Protein 6GDJ (pdb70)

Structure (mmCIF, N/CA/C/O backbone):
data_6GDJ
#
_entry.id   6GDJ
#
_cell.length_a   73.704
_cell.length_b   73.704
_cell.length_c   54.363
_cell.angle_alpha   90.00
_cell.angle_beta   90.00
_cell.angle_gamma   120.00
#
_symmetry.space_group_name_H-M   'P 61'
#
loop_
_entity.id
_entity.type
_entity.pdbx_description
1 polymer Mto2
2 non-polymer GLYCEROL
3 water water
#
loop_
_atom_site.group_PDB
_atom_site.id
_atom_site.type_symbol
_atom_site.label_atom_id
_atom_site.label_alt_id
_atom_site.label_comp_id
_atom_site.label_asym_id
_atom_site.label_entity_id
_atom_site.label_seq_id
_atom_site.pdbx_PDB_ins_code
_atom_site.Cartn_x
_atom_site.Cartn_y
_atom_site.Cartn_z
_atom_site.occupancy
_atom_site.B_iso_or_equiv
_atom_site.auth_seq_id
_atom_site.auth_comp_id
_atom_site.auth_asym_id
_atom_site.auth_atom_id
_atom_site.pdbx_PDB_model_num
ATOM 1 N N . PRO A 1 3 ? 80.085 -18.563 4.928 1.00 44.36 180 PRO A N 1
ATOM 2 C CA . PRO A 1 3 ? 81.209 -19.419 5.327 1.00 34.08 180 PRO A CA 1
ATOM 3 C C . PRO A 1 3 ? 82.433 -18.583 5.784 1.00 35.47 180 PRO A C 1
ATOM 4 O O . PRO A 1 3 ? 82.603 -17.421 5.346 1.00 34.39 180 PRO A O 1
ATOM 8 N N . ALA A 1 4 ? 83.233 -19.195 6.663 1.00 31.14 181 ALA A N 1
ATOM 9 C CA . ALA A 1 4 ? 84.392 -18.563 7.255 1.00 32.81 181 ALA A CA 1
ATOM 10 C C . ALA A 1 4 ? 85.369 -18.173 6.152 1.00 27.99 181 ALA A C 1
ATOM 11 O O . ALA A 1 4 ? 85.451 -18.827 5.148 1.00 27.29 181 ALA A O 1
ATOM 13 N N . PRO A 1 5 ? 86.167 -17.135 6.384 1.00 25.60 182 PRO A N 1
ATOM 14 C CA . PRO A 1 5 ? 87.222 -16.780 5.418 1.00 24.16 182 PRO A CA 1
ATOM 15 C C . PRO A 1 5 ? 88.157 -17.953 5.045 1.00 22.35 182 PRO A C 1
ATOM 16 O O . PRO A 1 5 ? 88.541 -18.073 3.883 1.00 24.19 182 PRO A O 1
ATOM 20 N N . LEU A 1 6 ? 88.521 -18.774 6.017 1.00 21.93 183 LEU A N 1
ATOM 21 C CA . LEU A 1 6 ? 89.332 -19.954 5.752 1.00 23.22 183 LEU A CA 1
ATOM 22 C C . LEU A 1 6 ? 88.728 -20.858 4.673 1.00 22.73 183 LEU A C 1
ATOM 23 O O . LEU A 1 6 ? 89.406 -21.272 3.714 1.00 22.32 183 LEU A O 1
ATOM 28 N N . SER A 1 7 ? 87.429 -21.139 4.818 1.00 22.00 184 SER A N 1
ATOM 29 C CA . SER A 1 7 ? 86.713 -21.921 3.818 1.00 21.77 184 SER A CA 1
ATOM 30 C C . SER A 1 7 ? 86.597 -21.330 2.454 1.00 20.21 184 SER A C 1
ATOM 31 O O . SER A 1 7 ? 86.760 -22.026 1.470 1.00 21.90 184 SER A O 1
ATOM 34 N N . THR A 1 8 ? 86.411 -20.018 2.374 1.00 20.89 185 THR A N 1
ATOM 35 C CA . THR A 1 8 ? 86.360 -19.303 1.079 1.00 20.52 185 THR A CA 1
ATOM 36 C C . THR A 1 8 ? 87.686 -19.421 0.334 1.00 18.11 185 THR A C 1
ATOM 37 O O . THR A 1 8 ? 87.717 -19.644 -0.850 1.00 18.63 185 THR A O 1
ATOM 41 N N . MET A 1 9 ? 88.748 -19.314 1.121 1.00 19.26 186 MET A N 1
ATOM 42 C CA . MET A 1 9 ? 90.097 -19.405 0.580 1.00 17.26 186 MET A CA 1
ATOM 43 C C . MET A 1 9 ? 90.419 -20.856 0.088 1.00 17.14 186 MET A C 1
ATOM 44 O O . MET A 1 9 ? 90.898 -21.031 -1.036 1.00 16.70 186 MET A O 1
ATOM 49 N N . GLN A 1 10 ? 90.050 -21.842 0.928 1.00 18.07 187 GLN A N 1
ATOM 50 C CA . GLN A 1 10 ? 90.291 -23.236 0.557 1.00 17.87 187 GLN A CA 1
ATOM 51 C C . GLN A 1 10 ? 89.523 -23.553 -0.718 1.00 16.64 187 GLN A C 1
ATOM 52 O O . GLN A 1 10 ? 90.061 -24.172 -1.647 1.00 16.58 187 GLN A O 1
ATOM 55 N N . THR A 1 11 ? 88.231 -23.194 -0.798 1.00 17.09 188 THR A N 1
ATOM 56 C CA . THR A 1 11 ? 87.450 -23.514 -2.006 1.00 18.68 188 THR A CA 1
ATOM 57 C C . THR A 1 11 ? 88.027 -22.866 -3.263 1.00 15.43 188 THR A C 1
ATOM 58 O O . THR A 1 11 ? 88.138 -23.449 -4.324 1.00 16.61 188 THR A O 1
ATOM 62 N N . ALA A 1 12 ? 88.416 -21.570 -3.125 1.00 15.94 189 ALA A N 1
ATOM 63 C CA . ALA A 1 12 ? 88.973 -20.876 -4.242 1.00 15.71 189 ALA A CA 1
ATOM 64 C C . ALA A 1 12 ? 90.293 -21.469 -4.739 1.00 15.20 189 ALA A C 1
ATOM 65 O O . ALA A 1 12 ? 90.481 -21.571 -5.958 1.00 15.66 189 ALA A O 1
ATOM 67 N N . LEU A 1 13 ? 91.139 -21.926 -3.814 1.00 15.04 190 LEU A N 1
ATOM 68 C CA . LEU A 1 13 ? 92.377 -22.600 -4.225 1.00 16.07 190 LEU A CA 1
ATOM 69 C C . LEU A 1 13 ? 92.092 -23.922 -4.922 1.00 16.47 190 LEU A C 1
ATOM 70 O O . LEU A 1 13 ? 92.679 -24.232 -5.936 1.00 16.09 190 LEU A O 1
ATOM 75 N N . MET A 1 1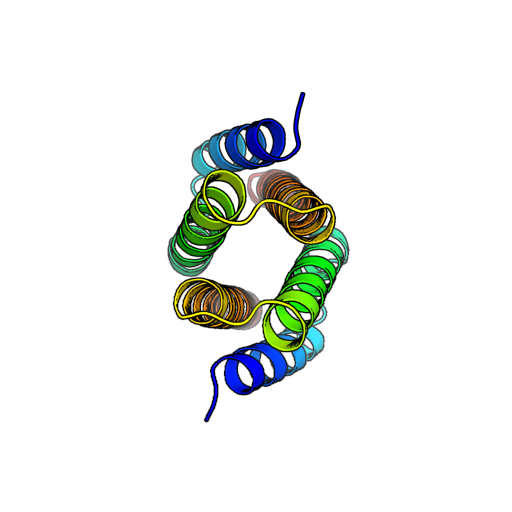4 ? 91.138 -24.666 -4.374 1.00 15.92 191 MET A N 1
ATOM 76 C CA . MET A 1 14 ? 90.790 -25.937 -4.999 1.00 16.62 191 MET A CA 1
ATOM 77 C C . MET A 1 14 ? 90.297 -25.717 -6.434 1.00 17.20 191 MET A C 1
ATOM 78 O O . MET A 1 14 ? 90.615 -26.491 -7.346 1.00 18.10 191 MET A O 1
ATOM 83 N N . ARG A 1 15 ? 89.463 -24.664 -6.642 1.00 16.37 192 ARG A N 1
ATOM 84 C CA . ARG A 1 15 ? 89.044 -24.322 -7.962 1.00 15.82 192 ARG A CA 1
ATOM 85 C C . ARG A 1 15 ? 90.246 -23.958 -8.873 1.00 15.68 192 ARG A C 1
ATOM 86 O O . ARG A 1 15 ? 90.336 -24.407 -10.003 1.00 16.94 192 ARG A O 1
ATOM 94 N N . LEU A 1 16 ? 91.134 -23.086 -8.365 1.00 16.31 193 LEU A N 1
ATOM 95 C CA . LEU A 1 16 ? 92.292 -22.698 -9.173 1.00 15.68 193 LEU A CA 1
ATOM 96 C C . LEU A 1 16 ? 93.117 -23.890 -9.619 1.00 16.28 193 LEU A C 1
ATOM 97 O O . LEU A 1 16 ? 93.515 -23.932 -10.754 1.00 16.22 193 LEU A O 1
ATOM 102 N N . ARG A 1 17 ? 93.281 -24.895 -8.759 1.00 15.06 194 ARG A N 1
ATOM 103 C CA . ARG A 1 17 ? 94.140 -26.039 -9.134 1.00 16.32 194 ARG A CA 1
ATOM 104 C C . ARG A 1 17 ? 93.605 -26.745 -10.347 1.00 18.59 194 ARG A C 1
ATOM 105 O O . ARG A 1 17 ? 94.350 -27.272 -11.141 1.00 19.45 194 ARG A O 1
ATOM 113 N N . THR A 1 18 ? 92.274 -26.719 -10.526 1.00 16.60 195 THR A N 1
ATOM 114 C CA . THR A 1 18 ? 91.699 -27.421 -11.681 1.00 18.41 195 THR A CA 1
ATOM 115 C C . THR A 1 18 ? 91.961 -26.770 -13.031 1.00 19.96 195 THR A C 1
ATOM 116 O O . THR A 1 18 ? 91.685 -27.377 -14.052 1.00 19.99 195 THR A O 1
ATOM 120 N N . TYR A 1 19 ? 92.505 -25.532 -13.051 1.00 17.69 196 TYR A N 1
ATOM 121 C CA . TYR A 1 19 ? 92.865 -24.876 -14.303 1.00 18.23 196 TYR A CA 1
ATOM 122 C C . TYR A 1 19 ? 94.355 -25.079 -14.699 1.00 21.08 196 TYR A C 1
ATOM 123 O O . TYR A 1 19 ? 94.780 -24.490 -15.681 1.00 25.73 196 TYR A O 1
ATOM 132 N N . HIS A 1 20 ? 95.038 -25.956 -13.958 1.00 21.80 197 HIS A N 1
ATOM 133 C CA . HIS A 1 20 ? 96.450 -26.304 -14.230 1.00 22.85 197 HIS A CA 1
ATOM 134 C C . HIS A 1 20 ? 97.295 -25.055 -14.414 1.00 23.47 197 HIS A C 1
ATOM 135 O O . HIS A 1 20 ? 97.996 -24.883 -15.414 1.00 23.16 197 HIS A O 1
ATOM 142 N N . PRO A 1 21 ? 97.251 -24.169 -13.432 1.00 21.71 198 PRO A N 1
ATOM 143 C CA . PRO A 1 21 ? 98.089 -22.983 -13.587 1.00 24.18 198 PRO A CA 1
ATOM 144 C C . PRO A 1 21 ? 99.581 -23.348 -13.573 1.00 21.30 198 PRO A C 1
ATOM 145 O O . PRO A 1 21 ? 99.971 -24.405 -13.101 1.00 21.28 198 PRO A O 1
ATOM 149 N N . SER A 1 22 ? 100.409 -22.449 -14.106 1.00 21.44 199 SER A N 1
ATOM 150 C CA . SER A 1 22 ? 101.860 -22.694 -14.094 1.00 21.98 199 SER A CA 1
ATOM 151 C C . SER A 1 22 ? 102.340 -22.957 -12.684 1.00 20.97 199 SER A C 1
ATOM 152 O O . SER A 1 22 ? 101.943 -22.285 -11.711 1.00 20.70 199 SER A O 1
ATOM 155 N N . PRO A 1 23 ? 103.260 -23.871 -12.539 1.00 22.27 200 PRO A N 1
ATOM 156 C CA . PRO A 1 23 ? 103.873 -24.114 -11.226 1.00 21.63 200 PRO A CA 1
ATOM 157 C C . PRO A 1 23 ? 104.504 -22.881 -10.594 1.00 18.54 200 PRO A C 1
ATOM 158 O O . PRO A 1 23 ? 104.599 -22.798 -9.387 1.00 20.68 200 PRO A O 1
ATOM 162 N N . ILE A 1 24 ? 105.033 -21.993 -11.428 1.00 21.14 201 ILE A N 1
ATOM 163 C CA . ILE A 1 24 ? 105.691 -20.809 -10.850 1.00 23.51 201 ILE A CA 1
ATOM 164 C C . ILE A 1 24 ? 104.706 -19.851 -10.225 1.00 18.32 201 ILE A C 1
ATOM 165 O O . ILE A 1 24 ? 105.095 -19.041 -9.400 1.00 21.94 201 ILE A O 1
ATOM 170 N N . ILE A 1 25 ? 103.424 -20.024 -10.531 1.00 19.18 202 ILE A N 1
ATOM 171 C CA . ILE A 1 25 ? 102.376 -19.302 -9.836 1.00 18.64 202 ILE A CA 1
ATOM 172 C C . ILE A 1 25 ? 101.741 -20.177 -8.776 1.00 18.08 202 ILE A C 1
ATOM 173 O O . ILE A 1 25 ? 101.515 -19.733 -7.645 1.00 17.66 202 ILE A O 1
ATOM 178 N N . LEU A 1 26 ? 101.410 -21.408 -9.098 1.00 17.01 203 LEU A N 1
ATOM 179 C CA . LEU A 1 26 ? 100.727 -22.217 -8.117 1.00 17.45 203 LEU A CA 1
ATOM 180 C C . LEU A 1 26 ? 101.522 -22.507 -6.840 1.00 17.82 203 LEU A C 1
ATOM 181 O O . LEU A 1 26 ? 100.956 -22.541 -5.769 1.00 17.33 203 LEU A O 1
ATOM 186 N N . LYS A 1 27 ? 102.821 -22.781 -6.969 1.00 17.27 204 LYS A N 1
ATOM 187 C CA . LYS A 1 27 ? 103.598 -23.065 -5.793 1.00 17.28 204 LYS A CA 1
ATOM 188 C C . LYS A 1 27 ? 103.527 -21.950 -4.725 1.00 16.17 204 LYS A C 1
ATOM 189 O O . LYS A 1 27 ? 103.178 -22.193 -3.598 1.00 16.40 204 LYS A O 1
ATOM 193 N N . PRO A 1 28 ? 103.800 -20.672 -5.132 1.00 16.10 205 PRO A N 1
ATOM 194 C CA . PRO A 1 28 ? 103.741 -19.622 -4.109 1.00 15.68 205 PRO A CA 1
ATOM 195 C C . PRO A 1 28 ? 102.314 -19.389 -3.599 1.00 17.19 205 PRO A C 1
ATOM 196 O O . PRO A 1 28 ? 102.145 -19.059 -2.444 1.00 16.35 205 PRO A O 1
ATOM 200 N N . VAL A 1 29 ? 101.304 -19.521 -4.480 1.00 14.63 206 VAL A N 1
ATOM 201 C CA . VAL A 1 29 ? 99.916 -19.375 -3.995 1.00 15.08 206 VAL A CA 1
ATOM 202 C C . VAL A 1 29 ? 99.622 -20.437 -2.980 1.00 16.02 206 VAL A C 1
ATOM 203 O O . VAL A 1 29 ? 99.101 -20.146 -1.945 1.00 15.60 206 VAL A O 1
ATOM 207 N N . GLU A 1 30 ? 99.975 -21.685 -3.302 1.00 15.45 207 GLU A N 1
ATOM 208 C CA . GLU A 1 30 ? 99.733 -22.746 -2.310 1.00 17.29 207 GLU A CA 1
ATOM 209 C C . GLU A 1 30 ? 100.463 -22.532 -0.982 1.00 16.44 207 GLU A C 1
ATOM 210 O O . GLU A 1 30 ? 99.940 -22.759 0.105 1.00 16.21 207 GLU A O 1
ATOM 216 N N . GLN A 1 31 ? 101.690 -22.066 -1.094 1.00 16.03 208 GLN A N 1
ATOM 217 C CA . GLN A 1 31 ? 102.483 -21.841 0.112 1.00 16.34 208 GLN A CA 1
ATOM 218 C C . GLN A 1 31 ? 101.866 -20.681 0.945 1.00 15.30 208 GLN A C 1
ATOM 219 O O . GLN A 1 31 ? 101.760 -20.786 2.153 1.00 15.96 208 GLN A O 1
ATOM 225 N N . ALA A 1 32 ? 101.435 -19.628 0.232 1.00 15.32 209 ALA A N 1
ATOM 226 C CA . ALA A 1 32 ? 100.803 -18.493 0.953 1.00 16.33 209 ALA A CA 1
ATOM 227 C C . ALA A 1 32 ? 99.504 -18.904 1.664 1.00 16.41 209 ALA A C 1
ATOM 228 O O . ALA A 1 32 ? 99.282 -18.573 2.797 1.00 15.93 209 ALA A O 1
ATOM 230 N N . VAL A 1 33 ? 98.702 -19.673 0.955 1.00 15.21 210 VAL A N 1
ATOM 231 C CA . VAL A 1 33 ? 97.461 -20.175 1.527 1.00 15.62 210 VAL A CA 1
ATOM 232 C C . VAL A 1 33 ? 97.752 -21.038 2.736 1.00 15.54 210 VAL A C 1
ATOM 233 O O . VAL A 1 33 ? 97.117 -20.934 3.759 1.00 16.74 210 VAL A O 1
ATOM 237 N N . ASN A 1 34 ? 98.765 -21.884 2.595 1.00 16.57 211 ASN A N 1
ATOM 238 C CA . ASN A 1 34 ? 99.166 -22.697 3.676 1.00 18.56 211 ASN A CA 1
ATOM 239 C C . ASN A 1 34 ? 99.640 -21.949 4.942 1.00 16.33 211 ASN A C 1
ATOM 240 O O . ASN A 1 34 ? 99.284 -22.271 6.072 1.00 17.34 211 ASN A O 1
ATOM 245 N N . HIS A 1 35 ? 100.432 -20.872 4.747 1.00 16.09 212 HIS A N 1
ATOM 246 C CA . HIS A 1 35 ? 100.793 -20.047 5.868 1.00 16.80 212 HIS A CA 1
ATOM 247 C C . HIS A 1 35 ? 99.584 -19.319 6.463 1.00 16.60 212 HIS A C 1
ATOM 248 O O . HIS A 1 35 ? 99.516 -19.146 7.675 1.00 16.91 212 HIS A O 1
ATOM 255 N N . ALA A 1 36 ? 98.612 -18.935 5.620 1.00 16.17 213 ALA A N 1
ATOM 256 C CA . ALA A 1 36 ? 97.396 -18.344 6.145 1.00 17.17 213 ALA A CA 1
ATOM 257 C C . ALA A 1 36 ? 96.637 -19.296 7.021 1.00 16.71 213 ALA A C 1
ATOM 258 O O . ALA A 1 36 ? 96.115 -18.918 8.074 1.00 19.05 213 ALA A O 1
ATOM 260 N N . ILE A 1 37 ? 96.565 -20.536 6.608 1.00 16.97 214 ILE A N 1
ATOM 261 C CA . ILE A 1 37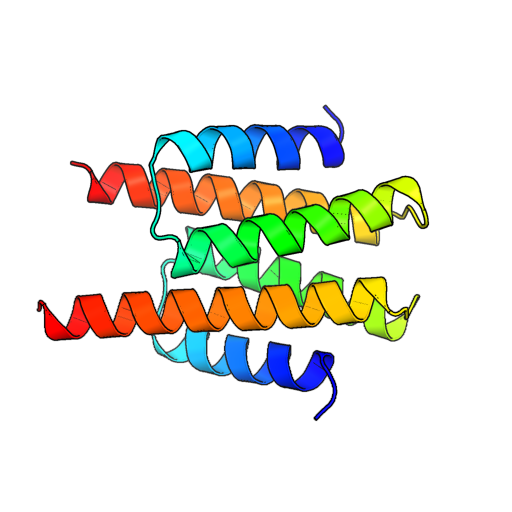 ? 95.912 -21.559 7.458 1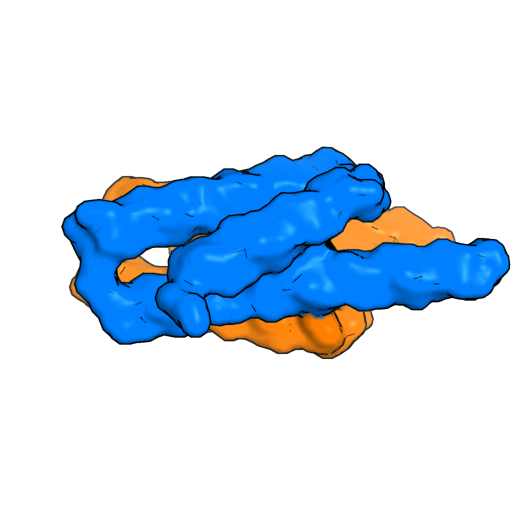.00 18.60 214 ILE A CA 1
ATOM 262 C C . ILE A 1 37 ? 96.619 -21.651 8.829 1.00 17.77 214 ILE A C 1
ATOM 263 O O . ILE A 1 37 ? 95.980 -21.697 9.869 1.00 19.61 214 ILE A O 1
ATOM 268 N N . THR A 1 38 ? 97.969 -21.673 8.803 1.00 17.00 215 THR A N 1
ATOM 269 C CA . THR A 1 38 ? 98.720 -21.686 10.050 1.00 18.02 215 THR A CA 1
ATOM 270 C C . THR A 1 38 ? 98.335 -20.522 10.929 1.00 20.54 215 THR A C 1
ATOM 271 O O . THR A 1 38 ? 98.139 -20.680 12.112 1.00 21.41 215 THR A O 1
ATOM 275 N N . LEU A 1 39 ? 98.248 -19.311 10.324 1.00 19.09 216 LEU A N 1
ATOM 276 C CA . LEU A 1 39 ? 97.889 -18.139 11.118 1.00 21.67 216 LEU A CA 1
ATOM 277 C C . LEU A 1 39 ? 96.445 -18.202 11.664 1.00 22.44 216 LEU A C 1
ATOM 278 O O . LEU A 1 39 ? 96.203 -17.813 12.775 1.00 25.77 216 LEU A O 1
ATOM 283 N N . VAL A 1 40 ? 95.483 -18.720 10.894 1.00 19.89 217 VAL A N 1
ATOM 284 C CA . VAL A 1 40 ? 94.117 -18.895 11.434 1.00 24.36 217 VAL A CA 1
ATOM 285 C C . VAL A 1 40 ? 94.158 -19.803 12.646 1.00 29.05 217 VAL A C 1
ATOM 286 O O . VAL A 1 40 ? 93.481 -19.568 13.606 1.00 30.91 217 VAL A O 1
ATOM 290 N N . ASN A 1 41 ? 94.963 -20.836 12.583 1.00 23.76 218 ASN A N 1
ATOM 291 C CA . ASN A 1 41 ? 95.037 -21.825 13.662 1.00 29.76 218 ASN A CA 1
ATOM 292 C C . ASN A 1 41 ? 95.778 -21.364 14.885 1.00 35.27 218 ASN A C 1
ATOM 293 O O . ASN A 1 41 ? 95.451 -21.785 16.002 1.00 44.71 218 ASN A O 1
ATOM 298 N N . THR A 1 42 ? 96.781 -20.543 14.693 1.00 27.36 219 THR A N 1
ATOM 299 C CA . THR A 1 42 ? 97.722 -20.203 15.756 1.00 31.49 219 THR A CA 1
ATOM 300 C C . THR A 1 42 ? 97.620 -18.784 16.296 1.00 34.53 219 THR A C 1
ATOM 301 O O . THR A 1 42 ? 97.961 -18.549 17.442 1.00 32.92 219 THR A O 1
ATOM 305 N N A SER A 1 43 ? 97.156 -17.853 15.472 0.50 28.07 220 SER A N 1
ATOM 306 N N B SER A 1 43 ? 97.201 -17.833 15.448 0.50 30.07 220 SER A N 1
ATOM 307 C CA A SER A 1 43 ? 97.111 -16.468 15.862 0.50 28.87 220 SER A CA 1
ATOM 308 C CA B SER A 1 43 ? 97.134 -16.402 15.784 0.50 31.51 220 SER A CA 1
ATOM 309 C C A SER A 1 43 ? 95.996 -15.771 15.104 0.50 26.86 220 SER A C 1
ATOM 310 C C B SER A 1 43 ? 95.969 -15.738 15.077 0.50 27.84 220 SER A C 1
ATOM 311 O O A SER A 1 43 ? 96.254 -14.843 14.338 0.50 28.66 220 SER A O 1
ATOM 312 O O B SER A 1 43 ? 96.171 -14.790 14.321 0.50 28.54 220 SER A O 1
ATOM 317 N N . PRO A 1 44 ? 94.739 -16.238 15.302 1.00 26.88 221 PRO A N 1
ATOM 318 C CA . PRO A 1 44 ? 93.575 -15.695 14.598 1.00 28.53 221 PRO A CA 1
ATOM 319 C C . PRO A 1 44 ? 93.297 -14.230 14.911 1.00 31.74 221 PRO A C 1
ATOM 320 O O . PRO A 1 44 ? 93.601 -13.778 15.999 1.00 31.86 221 PRO A O 1
ATOM 324 N N . SER A 1 45 ? 92.780 -13.499 13.932 1.00 30.25 222 SER A N 1
ATOM 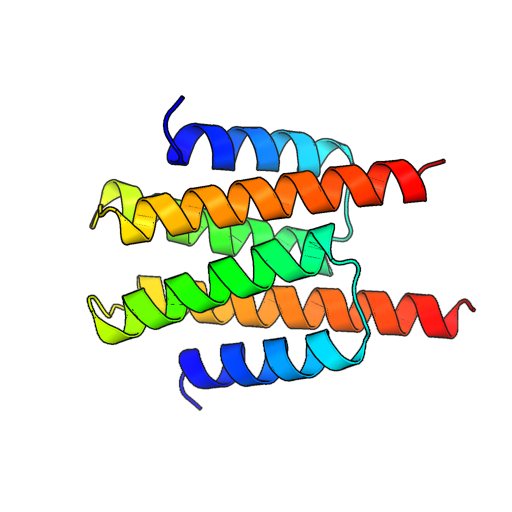325 C CA . SER A 1 45 ? 92.422 -12.103 14.119 1.00 29.03 222 SER A CA 1
ATOM 326 C C . SER A 1 45 ? 91.679 -11.623 12.929 1.00 27.87 222 SER A C 1
ATOM 327 O O . SER A 1 45 ? 91.643 -12.305 11.884 1.00 26.57 222 SER A O 1
ATOM 330 N N . SER A 1 46 ? 91.154 -10.410 13.016 1.00 27.27 223 SER A N 1
ATOM 331 C CA . SER A 1 46 ? 90.435 -9.832 11.879 1.00 26.93 223 SER A CA 1
ATOM 332 C C . SER A 1 46 ? 91.420 -9.561 10.677 1.00 22.51 223 SER A C 1
ATOM 333 O O . SER A 1 46 ? 91.027 -9.583 9.498 1.00 23.83 223 SER A O 1
ATOM 336 N N . VAL A 1 47 ? 92.681 -9.324 10.983 1.00 23.26 224 VAL A N 1
ATOM 337 C CA . VAL A 1 47 ? 93.671 -9.168 9.941 1.00 22.53 224 VAL A CA 1
ATOM 338 C C . VAL A 1 47 ? 94.004 -10.463 9.212 1.00 22.02 224 VAL A C 1
ATOM 339 O O . VAL A 1 47 ? 94.090 -10.479 7.984 1.00 20.19 224 VAL A O 1
ATOM 343 N N . VAL A 1 48 ? 94.116 -11.537 9.951 1.00 19.49 225 VAL A N 1
ATOM 344 C CA . VAL A 1 48 ? 94.314 -12.869 9.301 1.00 18.84 225 VAL A CA 1
ATOM 345 C C . VAL A 1 48 ? 93.030 -13.214 8.474 1.00 19.49 225 VAL A C 1
ATOM 346 O O . VAL A 1 48 ? 93.098 -13.756 7.367 1.00 20.04 225 VAL A O 1
ATOM 350 N N . ASP A 1 49 ? 91.850 -12.902 9.000 1.00 20.17 226 ASP A N 1
ATOM 351 C CA . ASP A 1 49 ? 90.644 -13.106 8.213 1.00 21.69 226 ASP A CA 1
ATOM 352 C C . ASP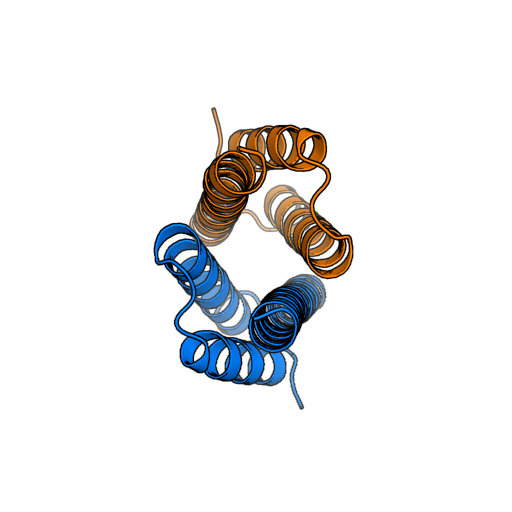 A 1 49 ? 90.676 -12.342 6.873 1.00 20.14 226 ASP A C 1
ATOM 353 O O . ASP A 1 49 ? 90.316 -12.886 5.834 1.00 20.52 226 ASP A O 1
ATOM 358 N N . ALA A 1 50 ? 91.066 -11.053 6.908 1.00 19.64 227 ALA A N 1
ATOM 359 C CA . ALA A 1 50 ? 91.190 -10.2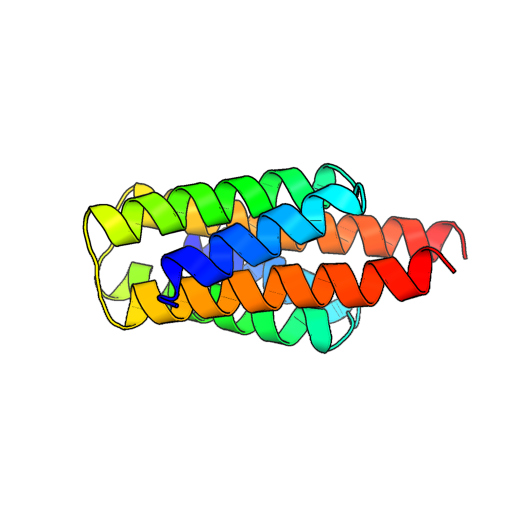87 5.703 1.00 19.71 227 ALA A CA 1
ATOM 360 C C . ALA A 1 50 ? 92.254 -10.851 4.729 1.00 16.93 227 ALA A C 1
ATOM 361 O O . ALA A 1 50 ? 92.039 -10.827 3.503 1.00 18.40 227 ALA A O 1
ATOM 363 N N . LEU A 1 51 ? 93.358 -11.385 5.302 1.00 17.42 228 LEU A N 1
ATOM 364 C CA . LEU A 1 51 ? 94.354 -12.023 4.485 1.00 16.83 228 LEU A CA 1
ATOM 365 C C . LEU A 1 51 ? 93.719 -13.182 3.720 1.00 16.35 228 LEU A C 1
ATOM 366 O O . LEU A 1 51 ? 93.943 -13.345 2.526 1.00 16.68 228 LEU A O 1
ATOM 371 N N . CYS A 1 52 ? 92.957 -14.014 4.443 1.00 16.46 229 CYS A N 1
ATOM 372 C CA . CYS A 1 52 ? 92.321 -15.146 3.795 1.00 16.92 229 CYS A CA 1
ATOM 373 C C . CYS A 1 52 ? 91.360 -14.728 2.706 1.00 17.40 229 CYS A C 1
ATOM 374 O O . CYS A 1 52 ? 91.335 -15.310 1.642 1.00 17.14 229 CYS A O 1
ATOM 377 N N . ARG A 1 53 ? 90.553 -13.666 2.957 1.00 17.55 230 ARG A N 1
ATOM 378 C CA . ARG A 1 53 ? 89.674 -13.159 1.909 1.00 19.39 230 ARG A CA 1
ATOM 379 C C . ARG A 1 53 ? 90.444 -12.660 0.699 1.00 17.95 230 ARG A C 1
ATOM 380 O O . ARG A 1 53 ? 90.049 -12.926 -0.452 1.00 18.63 230 ARG A O 1
ATOM 388 N N . SER A 1 54 ? 91.605 -11.990 0.948 1.00 17.93 231 SER A N 1
ATOM 389 C CA . SER A 1 54 ? 92.408 -11.543 -0.154 1.00 15.56 231 SER A CA 1
ATOM 390 C C . SER A 1 54 ? 93.041 -12.682 -0.988 1.00 16.11 231 SER A C 1
ATOM 391 O O . SER A 1 54 ? 93.075 -12.594 -2.179 1.00 15.57 231 SER A O 1
ATOM 394 N N . LEU A 1 55 ? 93.444 -13.770 -0.326 1.00 15.82 232 LEU A N 1
ATOM 395 C CA . LEU A 1 55 ? 93.944 -14.880 -1.064 1.00 15.61 232 LEU A CA 1
ATOM 396 C C . LEU A 1 55 ? 92.892 -15.611 -1.809 1.00 16.05 232 LEU A C 1
ATOM 397 O O . LEU A 1 55 ? 93.126 -16.037 -2.935 1.00 16.10 232 LEU A O 1
ATOM 402 N N . ALA A 1 56 ? 91.684 -15.668 -1.231 1.00 16.26 233 ALA A N 1
ATOM 403 C CA . ALA A 1 56 ? 90.549 -16.255 -1.989 1.00 17.42 233 ALA A CA 1
ATOM 404 C C . ALA A 1 56 ? 90.301 -15.466 -3.271 1.00 16.11 233 ALA A C 1
ATOM 405 O O . ALA A 1 56 ? 90.171 -15.975 -4.350 1.00 16.69 233 ALA A O 1
ATOM 407 N N . GLU A 1 57 ? 90.281 -14.137 -3.128 1.00 16.88 234 GLU A N 1
ATOM 408 C CA . GLU A 1 57 ? 90.069 -13.273 -4.275 1.00 17.79 234 GLU A CA 1
ATOM 409 C C . GLU A 1 57 ? 91.176 -13.371 -5.357 1.00 14.72 234 GLU A C 1
ATOM 410 O O . GLU A 1 57 ? 90.921 -13.301 -6.549 1.00 16.75 234 GLU A O 1
ATOM 413 N N . LEU A 1 58 ? 92.422 -13.558 -4.888 1.00 15.85 235 LEU A N 1
ATOM 414 C CA . LEU A 1 58 ? 93.511 -13.751 -5.811 1.00 17.37 235 LEU A CA 1
ATOM 415 C C . LEU A 1 58 ? 93.303 -15.039 -6.655 1.00 15.08 235 LEU A C 1
ATOM 416 O O . LEU A 1 58 ? 93.446 -15.050 -7.871 1.00 16.34 235 LEU A O 1
ATOM 421 N N . CYS A 1 59 ? 92.945 -16.097 -5.941 1.00 15.90 236 CYS A N 1
ATOM 422 C CA . CYS A 1 59 ? 92.703 -17.391 -6.593 1.00 16.52 236 CYS A CA 1
ATOM 423 C C . CYS A 1 59 ? 91.577 -17.263 -7.605 1.00 16.42 236 CYS A C 1
ATOM 424 O O . CYS A 1 59 ? 91.666 -17.774 -8.701 1.00 16.85 236 CYS A O 1
ATOM 427 N N . LEU A 1 60 ? 90.525 -16.556 -7.215 1.00 17.34 237 LEU A N 1
ATOM 428 C CA . LEU A 1 60 ? 89.398 -16.371 -8.142 1.00 17.83 237 LEU A CA 1
ATOM 429 C C . LEU A 1 60 ? 89.723 -15.484 -9.351 1.00 16.41 237 LEU A C 1
ATOM 430 O O . LEU A 1 60 ? 89.256 -15.662 -10.458 1.00 18.01 237 LEU A O 1
ATOM 435 N N . GLY A 1 61 ? 90.642 -14.512 -9.150 1.00 17.47 238 GLY A N 1
ATOM 436 C CA . GLY A 1 61 ? 91.058 -13.694 -10.257 1.00 17.74 238 GLY A CA 1
ATOM 437 C C . GLY A 1 61 ? 91.917 -14.469 -11.212 1.00 17.00 238 GLY A C 1
ATOM 438 O O . GLY A 1 61 ? 91.779 -14.330 -12.407 1.00 18.29 238 GLY A O 1
ATOM 439 N N . LEU A 1 62 ? 92.770 -15.373 -10.649 1.00 17.64 239 LEU A N 1
ATOM 440 C CA . LEU A 1 62 ? 93.544 -16.289 -11.511 1.00 18.55 239 LEU A CA 1
ATOM 441 C C . LEU A 1 62 ? 92.662 -17.288 -12.285 1.00 18.09 239 LEU A C 1
ATOM 442 O O . LEU A 1 62 ? 92.868 -17.535 -13.459 1.00 19.78 239 LEU A O 1
ATOM 447 N N . VAL A 1 63 ? 91.581 -17.706 -11.641 1.00 17.27 240 VAL A N 1
ATOM 448 C CA . VAL A 1 63 ? 90.564 -18.535 -12.326 1.00 18.30 240 VAL A CA 1
ATOM 449 C C . VAL A 1 63 ? 89.914 -17.754 -13.478 1.00 18.79 240 VAL A C 1
ATOM 450 O O . VAL A 1 63 ? 89.806 -18.236 -14.576 1.00 19.30 240 VAL A O 1
ATOM 454 N N . GLN A 1 64 ? 89.565 -16.489 -13.234 1.00 19.11 241 GLN A N 1
ATOM 455 C CA . GLN A 1 64 ? 88.898 -15.722 -14.269 1.00 19.04 241 GLN A CA 1
ATOM 456 C C . GLN A 1 64 ? 89.865 -15.463 -15.426 1.00 20.69 241 GLN A C 1
ATOM 457 O O . GLN A 1 64 ? 89.470 -15.489 -16.591 1.00 23.54 241 GLN A O 1
ATOM 463 N N . GLU A 1 65 ? 91.135 -15.179 -15.133 1.00 21.67 242 GLU A N 1
ATOM 464 C CA . GLU A 1 65 ? 92.089 -15.043 -16.208 1.00 23.73 242 GLU A CA 1
ATOM 465 C C . GLU A 1 65 ? 92.237 -16.284 -17.068 1.00 24.88 242 GLU A C 1
ATOM 466 O O . GLU A 1 65 ? 92.407 -16.213 -18.325 1.00 28.90 242 GLU A O 1
ATOM 472 N N . ALA A 1 66 ? 92.166 -17.420 -16.417 1.00 21.57 243 ALA A N 1
ATOM 473 C CA . ALA A 1 66 ? 92.289 -18.674 -17.142 1.00 22.58 243 ALA A CA 1
ATOM 474 C C . ALA A 1 66 ? 91.080 -18.916 -18.058 1.00 23.27 243 ALA A C 1
ATOM 475 O O . ALA A 1 66 ? 91.197 -19.486 -19.153 1.00 27.36 243 ALA A O 1
ATOM 477 N N . ILE A 1 67 ? 89.913 -18.566 -17.568 1.00 21.90 244 ILE A N 1
ATOM 478 C CA . ILE A 1 67 ? 88.662 -18.703 -18.333 1.00 21.16 244 ILE A CA 1
ATOM 479 C C . ILE A 1 67 ? 88.717 -17.772 -19.539 1.00 25.44 244 ILE A C 1
ATOM 480 O O . ILE A 1 67 ? 88.465 -18.167 -20.674 1.00 31.87 244 ILE A O 1
ATOM 485 N N . ASP A 1 68 ? 89.139 -16.555 -19.293 1.00 25.82 245 ASP A N 1
ATOM 486 C CA . ASP A 1 68 ? 89.331 -15.619 -20.401 1.00 30.33 245 ASP A CA 1
ATOM 487 C C . ASP A 1 68 ? 90.337 -16.143 -21.458 1.00 34.00 245 ASP A C 1
ATOM 488 O O . ASP A 1 68 ? 90.064 -16.091 -22.649 1.00 37.46 245 ASP A O 1
ATOM 493 N N . ALA A 1 69 ? 91.437 -16.723 -21.012 1.00 29.62 246 ALA A N 1
ATOM 494 C CA . ALA A 1 69 ? 92.441 -17.296 -21.915 1.00 33.48 246 ALA A CA 1
ATOM 495 C C . ALA A 1 69 ? 91.883 -18.438 -22.764 1.00 41.02 246 ALA A C 1
ATOM 496 O O . ALA A 1 69 ? 92.164 -18.556 -23.963 1.00 47.28 246 ALA A O 1
ATOM 498 N N . SER A 1 70 ? 91.093 -19.280 -22.126 1.00 35.07 247 SER A N 1
ATOM 499 C CA . SER A 1 70 ? 90.525 -20.440 -22.761 1.00 32.67 247 SER A CA 1
ATOM 500 C C . SER A 1 70 ? 89.496 -20.004 -23.828 1.00 41.87 247 SER A C 1
ATOM 501 O O . SER A 1 70 ? 89.451 -20.583 -24.924 1.00 41.81 247 SER A O 1
ATOM 504 N N . ILE A 1 71 ? 88.702 -18.973 -23.519 1.00 37.27 248 ILE A N 1
ATOM 505 C CA . ILE A 1 71 ? 87.724 -18.416 -24.466 1.00 42.28 248 ILE A CA 1
ATOM 506 C C . ILE A 1 71 ? 88.407 -17.805 -25.694 1.00 48.44 248 ILE A C 1
ATOM 507 O O . ILE A 1 71 ? 88.015 -18.097 -26.844 1.00 56.01 248 ILE A O 1
ATOM 512 N N . LEU A 1 72 ? 89.389 -16.943 -25.445 1.00 47.57 249 LEU A N 1
ATOM 513 C CA . LEU A 1 72 ? 90.211 -16.359 -26.542 1.00 44.89 249 LEU A CA 1
ATOM 514 C C . LEU A 1 72 ? 90.854 -17.473 -27.392 1.00 51.45 249 LEU A C 1
ATOM 515 O O . LEU A 1 72 ? 91.017 -17.294 -28.580 1.00 59.29 249 LEU A O 1
ATOM 517 N N . SER A 1 73 ? 91.179 -18.625 -26.798 1.00 46.77 250 SER A N 1
ATOM 518 C CA . SER A 1 73 ? 91.589 -19.809 -27.563 1.00 54.60 250 SER A CA 1
ATOM 519 C C . SER A 1 73 ? 90.372 -20.479 -28.230 1.00 64.27 250 SER A C 1
ATOM 520 O O . SER A 1 73 ? 89.449 -19.799 -28.720 1.00 57.31 250 SER A O 1
ATOM 522 N N . PRO B 1 3 ? 118.226 -8.777 2.444 1.00 40.36 180 PRO B N 1
ATOM 523 C CA . PRO B 1 3 ? 117.071 -8.054 2.925 1.00 30.31 180 PRO B CA 1
ATOM 524 C C . PRO B 1 3 ? 116.033 -8.943 3.600 1.00 33.20 180 PRO B C 1
ATOM 525 O O . PRO B 1 3 ? 115.868 -10.137 3.227 1.00 33.32 180 PRO B O 1
ATOM 529 N N . ALA B 1 4 ? 115.299 -8.341 4.533 1.00 30.60 181 ALA B N 1
ATOM 530 C CA . ALA B 1 4 ? 114.231 -9.020 5.278 1.00 28.93 181 ALA B CA 1
ATOM 531 C C . ALA B 1 4 ? 113.082 -9.415 4.368 1.00 26.05 181 ALA B C 1
ATOM 532 O O . ALA B 1 4 ? 112.875 -8.796 3.351 1.00 23.46 181 ALA B O 1
ATOM 534 N N . PRO B 1 5 ? 112.309 -10.432 4.745 1.00 24.74 182 PRO B N 1
ATOM 535 C CA . PRO B 1 5 ? 111.129 -10.806 3.961 1.00 26.34 182 PRO B CA 1
ATOM 536 C C . PRO B 1 5 ? 110.175 -9.638 3.678 1.00 20.60 182 PRO B C 1
ATOM 537 O O . PRO B 1 5 ? 109.613 -9.580 2.570 1.00 22.42 182 PRO B O 1
ATOM 541 N N . LEU B 1 6 ? 109.949 -8.778 4.653 1.00 20.91 183 LEU B N 1
ATOM 542 C CA . LEU B 1 6 ? 109.133 -7.610 4.415 1.00 22.60 183 LEU B CA 1
ATOM 543 C C . LEU B 1 6 ? 109.662 -6.800 3.216 1.00 22.13 183 LEU B C 1
ATOM 544 O O . LEU B 1 6 ? 108.909 -6.378 2.348 1.00 20.97 183 LEU B O 1
ATOM 549 N N . SER B 1 7 ? 111.001 -6.575 3.171 1.00 21.51 184 SER B N 1
ATOM 550 C CA . SER B 1 7 ? 111.564 -5.817 2.035 1.00 21.00 184 SER B CA 1
ATOM 551 C C . SER B 1 7 ? 111.456 -6.536 0.721 1.00 22.49 184 SER B C 1
ATOM 552 O O . SER B 1 7 ? 111.065 -5.929 -0.254 1.00 23.61 184 SER B O 1
ATOM 555 N N . THR B 1 8 ? 111.688 -7.855 0.690 1.00 19.08 185 THR B N 1
ATOM 556 C CA . THR B 1 8 ? 111.664 -8.589 -0.560 1.00 18.82 185 THR B CA 1
ATOM 557 C C . THR B 1 8 ? 110.242 -8.637 -1.109 1.00 18.53 185 THR B C 1
ATOM 558 O O . THR B 1 8 ? 110.038 -8.553 -2.282 1.00 19.15 185 THR B O 1
ATOM 562 N N . MET B 1 9 ? 109.262 -8.767 -0.221 1.00 17.94 186 MET B N 1
ATOM 563 C CA . MET B 1 9 ? 107.868 -8.767 -0.668 1.00 17.43 186 MET B CA 1
ATOM 564 C C . MET B 1 9 ? 107.528 -7.452 -1.334 1.00 18.01 186 MET B C 1
ATOM 565 O O . MET B 1 9 ? 106.929 -7.455 -2.407 1.00 16.52 186 MET B O 1
ATOM 570 N N . GLN B 1 10 ? 107.968 -6.345 -0.728 1.00 17.26 187 GLN B N 1
ATOM 571 C CA . GLN B 1 10 ? 107.609 -5.032 -1.289 1.00 18.48 187 GLN B CA 1
ATOM 572 C C . GLN B 1 10 ? 108.331 -4.739 -2.610 1.00 16.48 187 GLN B C 1
ATOM 573 O O . GLN B 1 10 ? 107.737 -4.278 -3.566 1.00 18.10 187 GLN B O 1
ATOM 579 N N . THR B 1 11 ? 109.620 -5.124 -2.682 1.00 17.39 188 THR B N 1
ATOM 580 C CA . THR B 1 11 ? 110.392 -5.001 -3.881 1.00 18.57 188 THR B CA 1
ATOM 581 C C . THR B 1 11 ? 109.854 -5.810 -5.050 1.00 16.92 188 THR B C 1
ATOM 582 O O . THR B 1 11 ? 109.709 -5.351 -6.168 1.00 17.64 188 THR B O 1
ATOM 586 N N . ALA B 1 12 ? 109.482 -7.074 -4.754 1.00 16.53 189 ALA B N 1
ATOM 587 C CA . ALA B 1 12 ? 108.882 -7.884 -5.796 1.00 16.94 189 ALA B CA 1
ATOM 588 C C . ALA B 1 12 ? 107.530 -7.350 -6.326 1.00 15.99 189 ALA B C 1
ATOM 589 O O . ALA B 1 12 ? 107.276 -7.394 -7.534 1.00 16.83 189 ALA B O 1
ATOM 591 N N . LEU B 1 13 ? 106.715 -6.812 -5.404 1.00 15.89 190 LEU B N 1
ATOM 592 C CA . LEU B 1 13 ? 105.461 -6.213 -5.814 1.00 16.23 190 LEU B CA 1
ATOM 593 C C . LEU B 1 13 ? 105.653 -4.962 -6.632 1.00 16.33 190 LEU B C 1
ATOM 594 O O . LEU B 1 13 ? 105.004 -4.804 -7.662 1.00 16.57 190 LEU B O 1
ATOM 599 N N . MET B 1 14 ? 106.654 -4.180 -6.287 1.00 15.96 191 MET B N 1
ATOM 600 C CA . MET B 1 14 ? 106.958 -2.986 -7.107 1.00 17.25 191 MET B CA 1
ATOM 601 C C . MET B 1 14 ? 107.352 -3.367 -8.521 1.00 17.55 191 MET B C 1
ATOM 602 O O . MET B 1 14 ? 106.907 -2.779 -9.501 1.00 17.47 191 MET B O 1
ATOM 607 N N . ARG B 1 15 ? 108.135 -4.445 -8.656 1.00 16.25 192 ARG B N 1
ATOM 608 C CA . ARG B 1 15 ? 108.507 -4.934 -9.962 1.00 17.07 192 ARG B CA 1
ATOM 609 C C . ARG B 1 15 ? 107.274 -5.405 -10.748 1.00 17.50 192 ARG B C 1
ATOM 610 O O . ARG B 1 15 ? 107.086 -5.081 -11.888 1.00 19.15 192 ARG B O 1
ATOM 618 N N . LEU B 1 16 ? 106.408 -6.193 -10.074 1.00 17.10 193 LEU B N 1
ATOM 619 C CA . LEU B 1 16 ? 105.202 -6.612 -10.698 1.00 16.03 193 LEU B CA 1
ATOM 620 C C . LEU B 1 16 ? 104.343 -5.478 -11.250 1.00 16.16 193 LEU B C 1
ATOM 621 O O . LEU B 1 16 ? 103.823 -5.615 -12.375 1.00 16.28 193 LEU B O 1
ATOM 626 N N . ARG B 1 17 ? 104.230 -4.363 -10.512 1.00 16.65 194 ARG B N 1
ATOM 627 C CA . ARG B 1 17 ? 103.376 -3.290 -10.974 1.00 18.62 194 ARG B CA 1
ATOM 628 C C . ARG B 1 17 ? 103.801 -2.741 -12.291 1.00 19.13 194 ARG B C 1
ATOM 629 O O . ARG B 1 17 ? 102.979 -2.299 -13.078 1.00 19.63 194 ARG B O 1
ATOM 637 N N . THR B 1 18 ? 105.098 -2.803 -12.575 1.00 17.59 195 THR B N 1
ATOM 638 C CA . THR B 1 18 ? 105.617 -2.295 -13.844 1.00 18.16 195 THR B CA 1
ATOM 639 C C . THR B 1 18 ? 105.229 -3.068 -15.081 1.00 20.66 195 THR B C 1
ATOM 640 O O . THR B 1 18 ? 105.323 -2.543 -16.183 1.00 23.33 195 THR B O 1
ATOM 644 N N . TYR B 1 19 ? 104.734 -4.276 -14.882 1.00 20.51 196 TYR B N 1
ATOM 645 C CA . TYR B 1 19 ? 104.202 -5.106 -15.922 1.00 22.06 196 TYR B CA 1
ATOM 646 C C . TYR B 1 19 ? 102.703 -4.898 -16.162 1.00 23.67 196 TYR B C 1
ATOM 647 O O . 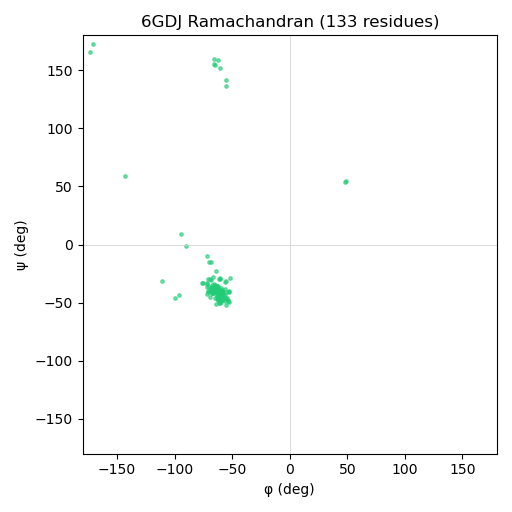TYR B 1 19 ? 102.129 -5.555 -17.014 1.00 26.05 196 TYR B O 1
ATOM 656 N N . HIS B 1 20 ? 102.065 -4.021 -15.385 1.00 21.67 197 HIS B N 1
ATOM 657 C CA . HIS B 1 20 ? 100.624 -3.731 -15.568 1.00 25.49 197 HIS B CA 1
ATOM 658 C C . HIS B 1 20 ? 99.760 -4.977 -15.686 1.00 21.89 197 HIS B C 1
ATOM 659 O O . HIS B 1 20 ? 98.989 -5.135 -16.624 1.00 24.87 197 HIS B O 1
ATOM 666 N N . PRO B 1 21 ? 99.877 -5.870 -14.705 1.00 22.38 198 PRO B N 1
ATOM 667 C CA . PRO B 1 21 ? 98.957 -7.010 -14.690 1.00 22.98 198 PRO B CA 1
ATOM 668 C C . PRO B 1 21 ? 97.532 -6.569 -14.535 1.00 20.51 198 PRO B C 1
ATOM 669 O O . PRO B 1 21 ? 97.246 -5.413 -14.086 1.00 21.58 198 PRO B O 1
ATOM 673 N N . SER B 1 22 ? 96.621 -7.458 -14.949 1.00 24.52 199 SER B N 1
ATOM 674 C CA . SER B 1 22 ? 95.202 -7.145 -14.814 1.00 23.83 199 SER B CA 1
ATOM 675 C C . SER B 1 22 ? 94.820 -6.801 -13.369 1.00 20.09 199 SER B C 1
ATOM 676 O O . SER B 1 22 ? 95.293 -7.430 -12.389 1.00 21.89 199 SER B O 1
ATOM 679 N N . PRO B 1 23 ? 94.000 -5.739 -13.205 1.00 21.52 200 PRO B N 1
ATOM 680 C CA . PRO B 1 23 ? 93.512 -5.453 -11.867 1.00 19.20 200 PRO B CA 1
ATOM 681 C C . PRO B 1 23 ? 92.857 -6.607 -11.112 1.00 17.83 200 PRO B C 1
ATOM 682 O O . PRO B 1 23 ? 92.903 -6.671 -9.837 1.00 18.73 200 PRO B O 1
ATOM 686 N N . ILE B 1 24 ? 92.255 -7.531 -11.884 1.00 19.85 201 ILE B N 1
ATOM 687 C CA . ILE B 1 24 ? 91.621 -8.667 -11.193 1.00 20.14 201 ILE B CA 1
ATOM 688 C C . ILE B 1 24 ? 92.610 -9.538 -10.439 1.00 19.24 201 ILE B C 1
ATOM 689 O O . ILE B 1 24 ? 92.209 -10.233 -9.482 1.00 20.05 201 ILE B O 1
ATOM 694 N N . ILE B 1 25 ? 93.887 -9.490 -10.846 1.00 19.50 202 ILE B N 1
ATOM 695 C CA . ILE B 1 25 ? 94.972 -10.146 -10.146 1.00 17.89 202 ILE B CA 1
ATOM 696 C C . ILE B 1 25 ? 95.700 -9.169 -9.208 1.00 16.59 202 ILE B C 1
ATOM 697 O O . ILE B 1 25 ? 95.968 -9.475 -8.059 1.00 16.60 202 ILE B O 1
ATOM 702 N N . LEU B 1 26 ? 95.975 -7.936 -9.697 1.00 16.29 203 LEU B N 1
ATOM 703 C CA . LEU B 1 26 ? 96.788 -7.022 -8.880 1.00 17.02 203 LEU B CA 1
ATOM 704 C C . LEU B 1 26 ? 96.084 -6.536 -7.641 1.00 16.81 203 LEU B C 1
ATOM 705 O O . LEU B 1 26 ? 96.694 -6.425 -6.612 1.00 17.23 203 LEU B O 1
ATOM 710 N N . LYS B 1 27 ? 94.785 -6.221 -7.740 1.00 16.95 204 LYS B N 1
ATOM 711 C CA . LYS B 1 27 ? 94.095 -5.707 -6.577 1.00 17.39 204 LYS B CA 1
ATOM 712 C C . LYS B 1 27 ? 94.181 -6.667 -5.358 1.00 16.29 204 LYS B C 1
ATOM 713 O O . LYS B 1 27 ? 94.537 -6.265 -4.252 1.00 17.23 204 LYS B O 1
ATOM 718 N N . PRO B 1 28 ? 93.880 -7.993 -5.591 1.00 16.91 205 PRO B N 1
ATOM 719 C CA . PRO B 1 28 ? 94.033 -8.884 -4.410 1.00 15.51 205 PRO B CA 1
ATOM 720 C C . PRO B 1 28 ? 95.448 -9.127 -3.935 1.00 15.66 205 PRO B C 1
ATOM 721 O O . PRO B 1 28 ? 95.648 -9.321 -2.748 1.00 16.19 205 PRO B O 1
ATOM 725 N N . VAL B 1 29 ? 96.401 -9.077 -4.885 1.00 16.16 206 VAL B N 1
ATOM 726 C CA . VAL B 1 29 ? 97.818 -9.205 -4.465 1.00 16.80 206 VAL B CA 1
ATOM 727 C C . VAL B 1 29 ? 98.170 -8.026 -3.539 1.00 14.90 206 VAL B C 1
ATOM 728 O O . VAL B 1 29 ? 98.759 -8.183 -2.489 1.00 15.24 206 VAL B O 1
ATOM 732 N N . GLU B 1 30 ? 97.762 -6.802 -3.950 1.00 16.35 207 GLU B N 1
ATOM 733 C CA . GLU B 1 30 ? 98.013 -5.655 -3.114 1.00 15.77 207 GLU B CA 1
ATOM 734 C C . GLU B 1 30 ? 97.384 -5.763 -1.726 1.00 14.86 207 GLU B C 1
ATOM 735 O O . GLU B 1 30 ? 97.989 -5.354 -0.739 1.00 16.31 207 GLU B O 1
ATOM 741 N N . GLN B 1 31 ? 96.148 -6.304 -1.676 1.00 14.77 208 GLN B N 1
ATOM 742 C CA . GLN B 1 31 ? 95.519 -6.489 -0.411 1.00 15.92 208 GLN B CA 1
ATOM 743 C C . GLN B 1 31 ? 96.205 -7.543 0.447 1.00 15.48 208 GLN B C 1
ATOM 744 O O . GLN B 1 31 ? 96.352 -7.371 1.641 1.00 16.49 208 GLN B O 1
ATOM 750 N N . ALA B 1 32 ? 96.630 -8.676 -0.169 1.00 15.50 209 ALA B N 1
ATOM 751 C CA . ALA B 1 32 ? 97.347 -9.671 0.600 1.00 15.18 209 ALA B CA 1
ATOM 752 C C . ALA B 1 32 ? 98.598 -9.125 1.223 1.00 15.56 209 ALA B C 1
ATOM 753 O O . ALA B 1 32 ? 98.932 -9.339 2.371 1.00 16.44 209 ALA B O 1
ATOM 755 N N . VAL B 1 33 ? 99.314 -8.338 0.406 1.00 15.81 210 VAL B N 1
ATOM 756 C CA . VAL B 1 33 ? 100.523 -7.709 0.880 1.00 16.53 210 VAL B CA 1
ATOM 757 C C . VAL B 1 33 ? 100.226 -6.691 1.998 1.00 15.55 210 VAL B C 1
ATOM 758 O O . VAL B 1 33 ? 100.964 -6.600 2.978 1.00 16.77 210 VAL B O 1
ATOM 762 N N . ASN B 1 34 ? 99.135 -5.909 1.829 1.00 17.10 211 ASN B N 1
ATOM 763 C CA . ASN B 1 34 ? 98.697 -4.989 2.859 1.00 16.84 211 ASN B CA 1
ATOM 764 C C . ASN B 1 34 ? 98.522 -5.692 4.219 1.00 18.08 211 ASN B C 1
ATOM 765 O O . ASN B 1 34 ? 99.083 -5.278 5.230 1.00 18.91 211 ASN B O 1
ATOM 770 N N . HIS B 1 35 ? 97.806 -6.821 4.205 1.00 17.13 212 HIS B N 1
ATOM 771 C CA . HIS B 1 35 ? 97.596 -7.575 5.412 1.00 18.22 212 HIS B CA 1
ATOM 772 C C . HIS B 1 35 ? 98.862 -8.177 5.974 1.00 16.66 212 HIS B C 1
ATOM 773 O O . HIS B 1 35 ? 99.080 -8.149 7.177 1.00 19.43 212 HIS B O 1
ATOM 780 N N . ALA B 1 36 ? 99.740 -8.664 5.094 1.00 16.71 213 ALA B N 1
ATOM 781 C CA . ALA B 1 36 ? 101.010 -9.164 5.528 1.00 16.86 213 ALA B CA 1
ATOM 782 C C . ALA B 1 36 ? 101.839 -8.084 6.232 1.00 18.02 213 ALA B C 1
ATOM 783 O O . ALA B 1 36 ? 102.512 -8.366 7.227 1.00 20.09 213 ALA B O 1
ATOM 785 N N . ILE B 1 37 ? 101.852 -6.871 5.646 1.00 18.31 214 ILE B N 1
ATOM 786 C CA . ILE B 1 37 ? 102.609 -5.782 6.255 1.00 19.29 214 ILE B CA 1
ATOM 787 C C . ILE B 1 37 ? 102.089 -5.502 7.680 1.00 20.79 214 ILE B C 1
ATOM 788 O O . ILE B 1 37 ? 102.893 -5.405 8.647 1.00 22.55 214 ILE B O 1
ATOM 793 N N . THR B 1 38 ? 100.778 -5.482 7.809 1.00 21.00 215 THR B N 1
ATOM 794 C CA . THR B 1 38 ? 100.186 -5.320 9.131 1.00 23.90 215 THR B CA 1
ATOM 795 C C . THR B 1 38 ? 100.611 -6.371 10.100 1.00 25.42 215 THR B C 1
ATOM 796 O O . THR B 1 38 ? 100.987 -6.087 11.234 1.00 24.42 215 THR B O 1
ATOM 800 N N . LEU B 1 39 ? 100.625 -7.609 9.616 1.00 21.92 216 LEU B N 1
ATOM 801 C CA . LEU B 1 39 ? 101.082 -8.706 10.482 1.00 24.34 216 LEU B CA 1
ATOM 802 C C . LEU B 1 39 ? 102.522 -8.568 10.899 1.00 26.87 216 LEU B C 1
ATOM 803 O O . LEU B 1 39 ? 102.844 -8.785 12.063 1.00 29.48 216 LEU B O 1
ATOM 808 N N . VAL B 1 40 ? 103.406 -8.165 10.005 1.00 24.00 217 VAL B N 1
ATOM 809 C CA . VAL B 1 40 ? 104.827 -8.009 10.360 1.00 26.24 217 VAL B CA 1
ATOM 810 C C . VAL B 1 40 ? 105.018 -6.960 11.442 1.00 32.71 217 VAL B C 1
ATOM 811 O O . VAL B 1 40 ? 105.890 -7.083 12.355 1.00 30.39 217 VAL B O 1
ATOM 815 N N . ASN B 1 41 ? 104.222 -5.914 11.307 1.00 28.47 218 ASN B N 1
ATOM 816 C CA . ASN B 1 41 ? 104.385 -4.751 12.154 1.00 33.96 218 ASN B CA 1
ATOM 817 C C . ASN B 1 41 ? 103.830 -5.027 13.538 1.00 38.66 218 ASN B C 1
ATOM 818 O O . ASN B 1 41 ? 104.403 -4.560 14.522 1.00 36.42 218 ASN B O 1
ATOM 823 N N . THR B 1 42 ? 102.766 -5.841 13.614 1.00 29.46 219 THR B N 1
ATOM 824 C CA . THR B 1 42 ? 101.983 -6.025 14.804 1.00 31.15 219 THR B CA 1
ATOM 825 C C . THR B 1 42 ? 102.076 -7.369 15.469 1.00 36.93 219 THR B C 1
ATOM 826 O O . THR B 1 42 ? 101.934 -7.439 16.682 1.00 37.05 219 THR B O 1
ATOM 830 N N . SER B 1 43 ? 102.287 -8.436 14.704 1.00 32.83 220 SER B N 1
ATOM 831 C CA . SER B 1 43 ? 102.329 -9.779 15.264 1.00 34.69 220 SER B CA 1
ATOM 832 C C . SER B 1 43 ? 103.386 -10.546 14.508 1.00 31.07 220 SER B C 1
ATOM 833 O O . SER B 1 43 ? 103.083 -11.569 13.873 1.00 34.10 220 SER B O 1
ATOM 836 N N . PRO B 1 44 ? 104.630 -10.056 14.538 1.00 30.69 221 PRO B N 1
ATOM 837 C CA . PRO B 1 44 ? 105.645 -10.736 13.783 1.00 34.38 221 PRO B CA 1
ATOM 838 C C . PRO B 1 44 ? 105.911 -12.140 14.296 1.00 39.69 221 PRO B C 1
ATOM 839 O O . PRO B 1 44 ? 105.630 -12.438 15.463 1.00 34.96 221 PRO B O 1
ATOM 843 N N . SER B 1 45 ? 106.397 -12.979 13.387 1.00 31.25 222 SER B N 1
ATOM 844 C CA . SER B 1 45 ? 106.712 -14.406 13.661 1.00 28.42 222 SER B CA 1
ATOM 845 C C . SER B 1 45 ? 107.400 -15.034 12.461 1.00 24.65 222 SER B C 1
ATOM 846 O O . SER B 1 45 ? 107.393 -14.459 11.362 1.00 26.24 222 SER B O 1
ATOM 849 N N . SER B 1 46 ? 108.003 -16.216 12.641 1.00 28.83 223 SER B N 1
ATOM 850 C CA . SER B 1 46 ? 108.570 -16.947 11.536 1.00 27.58 223 SER B CA 1
ATOM 851 C C . SER B 1 46 ? 107.479 -17.295 10.517 1.00 22.73 223 SER B C 1
ATOM 852 O O . SER B 1 46 ? 107.788 -17.366 9.342 1.00 25.17 223 SER B O 1
ATOM 855 N N . VAL B 1 47 ? 106.230 -17.460 10.980 1.00 23.15 224 VAL B N 1
ATOM 856 C CA . VAL B 1 47 ? 105.130 -17.782 10.026 1.00 21.63 224 VAL B CA 1
ATOM 857 C C . VAL B 1 47 ? 104.795 -16.555 9.181 1.00 21.25 224 VAL B C 1
ATOM 858 O O . VAL B 1 47 ? 104.626 -16.676 7.960 1.00 19.09 224 VAL B O 1
ATOM 862 N N . VAL B 1 48 ? 104.748 -15.378 9.828 1.00 19.64 225 VAL B N 1
ATOM 863 C CA . VAL B 1 48 ? 104.534 -14.149 9.047 1.00 19.24 225 VAL B CA 1
ATOM 864 C C . VAL B 1 48 ? 105.697 -13.929 8.084 1.00 20.31 225 VAL B C 1
ATOM 865 O O . VAL B 1 48 ? 105.493 -13.564 6.951 1.00 19.52 225 VAL B O 1
ATOM 869 N N . ASP B 1 49 ? 106.920 -14.186 8.513 1.00 24.02 226 ASP B N 1
ATOM 870 C CA . ASP B 1 49 ? 108.034 -14.043 7.583 1.00 20.81 226 ASP B CA 1
ATOM 871 C C . ASP B 1 49 ? 107.915 -14.965 6.378 1.00 20.61 226 ASP B C 1
ATOM 872 O O . ASP B 1 49 ? 108.162 -14.563 5.267 1.00 19.45 226 ASP B O 1
ATOM 877 N N . ALA B 1 50 ? 107.466 -16.201 6.640 1.00 19.48 227 ALA B N 1
ATOM 878 C CA . ALA B 1 50 ? 107.325 -17.160 5.578 1.00 18.56 227 ALA B CA 1
ATOM 879 C C . ALA B 1 50 ? 106.216 -16.702 4.629 1.00 17.48 227 ALA B C 1
ATOM 880 O O . ALA B 1 50 ? 106.295 -16.887 3.452 1.00 17.25 227 ALA B O 1
ATOM 882 N N . LEU B 1 51 ? 105.139 -16.208 5.194 1.00 17.53 228 LEU B N 1
ATOM 883 C CA . LEU B 1 51 ? 104.097 -15.626 4.355 1.00 16.49 228 LEU B CA 1
ATOM 884 C C . LEU B 1 51 ? 104.627 -14.551 3.423 1.00 16.32 228 LEU B C 1
ATOM 885 O O . LEU B 1 51 ? 104.341 -14.547 2.242 1.00 15.82 228 LEU B O 1
ATOM 890 N N . CYS B 1 52 ? 105.390 -13.628 3.985 1.00 16.69 229 CYS B N 1
ATOM 891 C CA . CYS B 1 52 ? 106.015 -12.592 3.174 1.00 17.29 229 CYS B CA 1
ATOM 892 C C . CYS B 1 52 ? 106.892 -13.134 2.041 1.00 16.33 229 CYS B C 1
ATOM 893 O O . CYS B 1 52 ? 106.867 -12.664 0.937 1.00 17.37 229 CYS B O 1
ATOM 896 N N . ARG B 1 53 ? 107.691 -14.147 2.358 1.00 17.64 230 ARG B N 1
ATOM 897 C CA . ARG B 1 53 ? 108.504 -14.795 1.357 1.00 18.83 230 ARG B CA 1
ATOM 898 C C . ARG B 1 53 ? 107.660 -15.399 0.277 1.00 17.30 230 ARG B C 1
ATOM 899 O O . ARG B 1 53 ? 107.981 -15.303 -0.898 1.00 16.87 230 ARG B O 1
ATOM 907 N N . SER B 1 54 ? 106.532 -16.032 0.668 1.00 16.38 231 SER B N 1
ATOM 908 C CA . SER B 1 54 ? 105.634 -16.634 -0.317 1.00 16.98 231 SER B CA 1
ATOM 909 C C . SER B 1 54 ? 104.992 -15.601 -1.244 1.00 14.09 231 SER B C 1
ATOM 910 O O . SER B 1 54 ? 104.859 -15.784 -2.449 1.00 16.33 231 SER B O 1
ATOM 913 N N . LEU B 1 55 ? 104.643 -14.444 -0.648 1.00 15.15 232 LEU B N 1
ATOM 914 C CA . LEU B 1 55 ? 104.070 -13.372 -1.467 1.00 15.12 232 LEU B CA 1
ATOM 915 C C . LEU B 1 55 ? 105.082 -12.731 -2.357 1.00 15.22 232 LEU B C 1
ATOM 916 O O . LEU B 1 55 ? 104.785 -12.412 -3.492 1.00 15.20 232 LEU B O 1
ATOM 921 N N . ALA B 1 56 ? 106.337 -12.642 -1.904 1.00 16.53 233 ALA B N 1
ATOM 922 C CA . ALA B 1 56 ? 107.411 -12.194 -2.802 1.00 16.32 233 ALA B CA 1
ATOM 923 C C . ALA B 1 56 ? 107.582 -13.125 -3.996 1.00 16.76 233 ALA B C 1
ATOM 924 O O . ALA B 1 56 ? 107.617 -12.719 -5.128 1.00 16.54 233 ALA B O 1
ATOM 926 N N . GLU B 1 57 ? 107.588 -14.433 -3.672 1.00 16.37 234 GLU B N 1
ATOM 927 C CA . GLU B 1 57 ? 107.735 -15.444 -4.725 1.00 16.58 234 GLU B CA 1
ATOM 928 C C . GLU B 1 57 ? 106.578 -15.428 -5.700 1.00 15.25 234 GLU B C 1
ATOM 929 O O . GLU B 1 57 ? 106.736 -15.661 -6.872 1.00 17.54 234 GLU B O 1
ATOM 935 N N . LEU B 1 58 ? 105.355 -15.163 -5.182 1.00 16.49 235 LEU B N 1
ATOM 936 C CA . LEU B 1 58 ? 104.199 -15.016 -6.057 1.00 16.51 235 LEU B CA 1
ATOM 937 C C . LEU B 1 58 ? 104.384 -13.892 -7.023 1.00 15.59 235 LEU B C 1
ATOM 938 O O . LEU B 1 58 ? 104.156 -14.019 -8.202 1.00 16.31 235 LEU B O 1
ATOM 943 N N . CYS B 1 59 ? 104.771 -12.729 -6.502 1.00 16.13 236 CYS B N 1
ATOM 944 C CA . CYS B 1 59 ? 104.959 -11.590 -7.350 1.00 16.79 236 CYS B CA 1
ATOM 945 C C . CYS B 1 59 ? 106.033 -11.815 -8.436 1.00 15.94 236 CYS B C 1
ATOM 946 O O . CYS B 1 59 ? 105.858 -11.466 -9.568 1.00 17.20 236 CYS B O 1
ATOM 949 N N . LEU B 1 60 ? 107.116 -12.484 -8.053 1.00 16.56 237 LEU B N 1
ATOM 950 C CA . LEU B 1 60 ? 108.193 -12.797 -8.999 1.00 18.29 237 LEU B CA 1
ATOM 951 C C . LEU B 1 60 ? 107.806 -13.841 -10.014 1.00 17.23 237 LEU B C 1
ATOM 952 O O . LEU B 1 60 ? 108.196 -13.741 -11.181 1.00 18.24 237 LEU B O 1
ATOM 957 N N . GLY B 1 61 ? 106.901 -14.749 -9.613 1.00 17.38 238 GLY B N 1
ATOM 958 C CA . GLY B 1 61 ? 106.312 -15.647 -10.538 1.00 17.33 238 GLY B CA 1
ATOM 959 C C . GLY B 1 61 ? 105.403 -15.002 -11.553 1.00 17.35 238 GLY B C 1
ATOM 960 O O . GLY B 1 61 ? 105.403 -15.307 -12.755 1.00 19.45 238 GLY B O 1
ATOM 961 N N . LEU B 1 62 ? 104.596 -14.041 -11.062 1.00 17.13 239 LEU B N 1
ATOM 962 C CA . LEU B 1 62 ? 103.760 -13.266 -11.962 1.00 18.38 239 LEU B CA 1
ATOM 963 C C . LEU B 1 62 ? 104.570 -12.405 -12.950 1.00 17.95 239 LEU B C 1
ATOM 964 O O . LEU B 1 62 ? 104.201 -12.249 -14.120 1.00 18.45 239 LEU B O 1
ATOM 969 N N . VAL B 1 63 ? 105.711 -11.879 -12.478 1.00 17.48 240 VAL B N 1
ATOM 970 C CA . VAL B 1 63 ? 106.684 -11.183 -13.361 1.00 18.20 240 VAL B CA 1
ATOM 971 C C . VAL B 1 63 ? 107.195 -12.129 -14.450 1.00 16.64 240 VAL B C 1
ATOM 972 O O . VAL B 1 63 ? 107.182 -11.789 -15.584 1.00 17.55 240 VAL B O 1
ATOM 976 N N . GLN B 1 64 ? 107.634 -13.328 -14.055 1.00 17.82 241 GLN B N 1
ATOM 977 C CA . GLN B 1 64 ? 108.158 -14.286 -15.046 1.00 18.17 241 GLN B CA 1
ATOM 978 C C . GLN B 1 64 ? 107.098 -14.594 -16.106 1.00 18.97 241 GLN B C 1
ATOM 979 O O . GLN B 1 64 ? 107.367 -14.591 -17.291 1.00 19.50 241 GLN B O 1
ATOM 985 N N . GLU B 1 65 ? 105.842 -14.749 -15.671 1.00 19.38 242 GLU B N 1
ATOM 986 C CA . GLU B 1 65 ? 104.748 -15.023 -16.608 1.00 20.54 242 GLU B CA 1
ATOM 987 C C . GLU B 1 65 ? 104.383 -13.838 -17.514 1.00 21.14 242 GLU B C 1
ATOM 988 O O . GLU B 1 65 ? 104.021 -13.988 -18.708 1.00 23.93 242 GLU B O 1
ATOM 994 N N . ALA B 1 66 ? 104.467 -12.647 -16.921 1.00 20.42 243 ALA B N 1
ATOM 995 C CA . ALA B 1 66 ? 104.319 -11.414 -17.652 1.00 19.62 243 ALA B CA 1
ATOM 996 C C . ALA B 1 66 ? 105.311 -11.202 -18.772 1.00 22.35 243 ALA B C 1
ATOM 997 O O . ALA B 1 66 ? 104.988 -10.650 -19.807 1.00 24.51 243 ALA B O 1
ATOM 999 N N . ILE B 1 67 ? 106.548 -11.592 -18.508 1.00 20.96 244 ILE B N 1
ATOM 1000 C CA . ILE B 1 67 ? 107.569 -11.469 -19.491 1.00 22.70 244 ILE B CA 1
ATOM 1001 C C . ILE B 1 67 ? 107.201 -12.315 -20.699 1.00 22.91 244 ILE B C 1
ATOM 1002 O O . ILE B 1 67 ? 107.192 -11.836 -21.833 1.00 27.23 244 ILE B O 1
ATOM 1007 N N . ASP B 1 68 ? 106.855 -13.573 -20.410 1.00 23.63 245 ASP B N 1
ATOM 1008 C CA . ASP B 1 68 ? 106.483 -14.526 -21.468 1.00 24.91 245 ASP B CA 1
ATOM 1009 C C . ASP B 1 68 ? 105.282 -13.935 -22.246 1.00 29.42 245 ASP B C 1
ATOM 1010 O O . ASP B 1 68 ? 105.218 -13.931 -23.492 1.00 31.69 245 ASP B O 1
ATOM 1015 N N . ALA B 1 69 ? 104.300 -13.442 -21.511 1.00 27.89 246 ALA B N 1
ATOM 1016 C CA . ALA B 1 69 ? 103.127 -12.905 -22.166 1.00 28.92 246 ALA B CA 1
ATOM 1017 C C . ALA B 1 69 ? 103.370 -11.682 -23.021 1.00 30.19 246 ALA B C 1
ATOM 1018 O O . ALA B 1 69 ? 102.716 -11.501 -24.056 1.00 32.19 246 ALA B O 1
ATOM 1020 N N . SER B 1 70 ? 104.253 -10.819 -22.546 1.00 29.84 247 SER B N 1
ATOM 1021 C CA . SER B 1 70 ? 104.601 -9.613 -23.239 1.00 33.37 247 SER B CA 1
ATOM 1022 C C . SER B 1 70 ? 105.270 -9.912 -24.580 1.00 39.90 247 SER B C 1
ATOM 1023 O O . SER B 1 70 ? 105.033 -9.220 -25.584 1.00 40.93 247 SER B O 1
ATOM 1026 N N . ILE B 1 71 ? 106.093 -10.945 -24.620 1.00 33.74 248 ILE B N 1
ATOM 1027 C CA . ILE B 1 71 ? 106.829 -11.225 -25.851 1.00 37.23 248 ILE B CA 1
ATOM 1028 C C . ILE B 1 71 ? 105.939 -11.844 -26.948 1.00 47.67 248 ILE B C 1
ATOM 1029 O O . ILE B 1 71 ? 105.099 -12.645 -26.612 1.00 47.46 248 ILE B O 1
#

Organism: Schizosaccharomyces pombe (strain 972 / ATCC 24843) (NCBI:txid284812)

Radius of gyration: 14.22 Å; Cα contacts (8 Å, |Δi|>4): 168; chains: 2; bounding box: 36×25×43 Å

GO terms:
  GO:0099070 static microtubule bundle (C, IDA)
  GO:0044732 mitotic spindle pole body (C, IDA)
  GO:0000923 equatorial microtubule organizing center (C, IDA)
  GO:0005881 cytoplasmic microtubule (C, IDA)
  GO:0015630 microtubule cytoskeleton (C, IDA)
  GO:0031021 interphase microtubule organizing center (C, IDA)
  GO:0106006 cytoskeletal protein-membrane anchor activity (F, EXP)
  GO:0001578 microtubule bundle formation (P, IMP)
  GO:0032153 cell division site (C, HDA)
  GO:0044732 mitotic spindle pole body (C, HDA)
  GO:0005737 cytoplasm (C, HDA)
  GO:0005829 cytosol (C, HDA)
  GO:0031024 interphase microtubule organizing center assembly (P, IMP)
  GO:0007097 nuclear migration (P, IMP)
  GO:0000281 mitotic cytokinesis (P, IMP)
  GO:0005515 protein binding (F, IPI)

Sequence (140 aa):
PAPLSTMQTALMRLRTYHPSPIILKPVEQAVNHAITLVNTSSPSSVVDALCRSLAELCLGLVQEAIDASILSPAPLSTMQTALMRLRTYHPSPIILKPVEQAVNHAITLVNTSPSSVVDALCRSLAELCLGLVQEAIDASI

Nearest PDB structures (foldseek):
  6gdj-assembly1_B  TM=1.008E+00  e=1.369E-08  Schizosaccharomyces pombe
  7jzn-assembly1_E  TM=7.424E-01  e=3.084E+00  synthetic construct
  5of9-assembly1_B  TM=4.775E-01  e=2.905E+00  Homo sapiens
  5ofa-assembly1_A  TM=4.709E-01  e=3.474E+00  Homo sapiens
  6gdj-assembly1_B  TM=1.015E+00  e=5.204E-09  Schizosaccharomyces pombe

Secondary structure (DSSP, 8-state):
--HHHHHHHHHHHHHTT---HHHHHHHHHHHHHHHHHHHHS--HHHHHHHHHHHHHHHHHHHHHHHHHHH-/--HHHHHHHHHHHHHTT---HHHHHHHHHHHHHHHHHHHHS--HHHHHHHHHHHHHHHHHHHHHHHHH-

Solvent-accessible surface area: 7214 Å² total; per-residue (Å²): 153,57,30,55,51,48,0,55,77,3,9,107,118,1,106,98,87,163,30,34,104,56,6,38,88,0,0,46,79,0,3,78,36,0,57,42,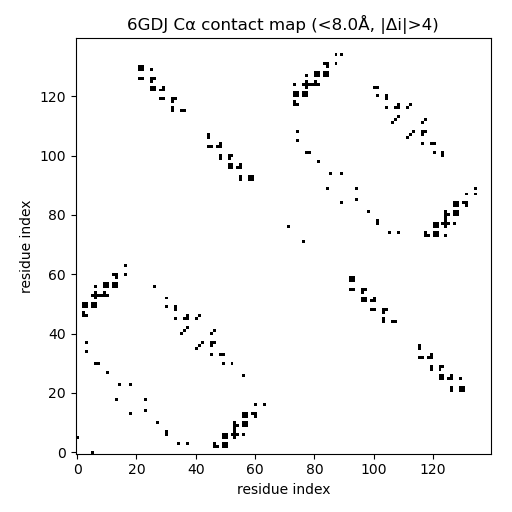5,33,109,95,55,95,49,88,40,0,53,16,0,0,122,6,1,6,67,0,0,74,6,19,5,76,68,30,54,72,64,80,132,95,116,153,58,22,48,49,50,0,74,75,3,5,113,123,1,104,96,84,157,29,40,84,67,3,32,113,12,0,46,86,0,4,65,29,0,46,46,6,26,103,93,50,91,49,91,39,1,46,20,0,0,133,6,0,7,73,0,0,71,6,18,7,95,64,23,73,98,87,93,170

B-factor: mean 24.14, std 8.77, range [14.09, 67.22]

Foldseek 3Di:
DALLVLLVVLLVLLVVLVDDCVPNVVLVVQNVVLVVCCVPPDDVVSSVSSNVSSVVSVVSVVVSVVVVVVD/DALLVLLVVLLVLLVVLVDDCVPNVVLVVQNVVLVVCCVPPDDPVSSVSSNVSSVVSVVSVVVSVVVVD